Protein AF-A0A7V8ADD7-F1 (afdb_monomer_lite)

Radius of gyration: 25.98 Å; chains: 1; bounding box: 60×36×79 Å

Secondary structure (DSSP, 8-state):
-HHHHHHHHHHHHHHHHHHHHHHHHHHHHHHHHHHHS--SSSS-HHHHHHTT-PPPHHHHHHHHHHTT----HHHHHHHHHHHHHHHHHHHHHHHHHH--

Sequence (100 aa):
MFMNLNLKLVKFFSGALSLVLNTAVFAAMGTAVAFTMPQHDRVPVYEKIQEGRFPTRDDLETGMIKLGLKKPTIRYQARKLRQELERETRKTLDKLKADD

Foldseek 3Di:
DVVVVVVVVVVVVVVVVVVVVVVVVVVVVVVVCQVPPDCPDPDGPVNCVVVVNDQDPVNVVVVCVVVVNDDPPVVVVVVVVVVVVVVVVVVVVVVVVVVD

Structure (mmCIF, N/CA/C/O backbone):
data_AF-A0A7V8ADD7-F1
#
_entry.id   AF-A0A7V8ADD7-F1
#
loop_
_atom_site.group_PDB
_atom_site.id
_atom_site.type_symbol
_atom_site.label_atom_id
_atom_site.label_alt_id
_atom_site.label_comp_id
_atom_site.label_asym_id
_atom_site.label_entity_id
_atom_site.label_seq_id
_atom_site.pdbx_PDB_ins_code
_atom_site.Cartn_x
_atom_site.Cartn_y
_atom_site.Cartn_z
_atom_site.occupancy
_atom_site.B_iso_or_equiv
_atom_site.auth_seq_id
_atom_site.auth_comp_id
_atom_site.auth_asym_id
_atom_site.auth_atom_id
_atom_site.pdbx_PDB_model_num
ATOM 1 N N . MET A 1 1 ? -36.113 17.452 36.784 1.00 51.38 1 MET A N 1
ATOM 2 C CA . MET A 1 1 ? -36.071 16.221 35.955 1.00 51.38 1 MET A CA 1
ATOM 3 C C . MET A 1 1 ? -35.782 16.515 34.474 1.00 51.38 1 MET A C 1
ATOM 5 O O . MET A 1 1 ? -34.885 15.892 33.925 1.00 51.38 1 MET A O 1
ATOM 9 N N . PHE A 1 2 ? -36.430 17.513 33.854 1.00 57.78 2 PHE A N 1
ATOM 10 C CA . PHE A 1 2 ? -36.239 17.886 32.435 1.00 57.78 2 PHE A CA 1
ATOM 11 C C . PHE A 1 2 ? -34.821 18.359 32.044 1.00 57.78 2 PHE A C 1
ATOM 13 O O . PHE A 1 2 ? -34.332 18.026 30.969 1.00 57.78 2 PHE A O 1
ATOM 20 N N . MET A 1 3 ? -34.113 19.061 32.933 1.00 58.78 3 MET A N 1
ATOM 21 C CA . MET A 1 3 ? -32.770 19.600 32.657 1.00 58.78 3 MET A CA 1
ATOM 22 C C . MET A 1 3 ? -31.703 18.508 32.436 1.00 58.78 3 MET A C 1
ATOM 24 O O . MET A 1 3 ? -30.842 18.640 31.570 1.00 58.78 3 MET A O 1
ATOM 28 N N . ASN A 1 4 ? -31.815 17.377 33.143 1.00 63.69 4 ASN A N 1
ATOM 29 C CA . ASN A 1 4 ? -30.926 16.220 32.964 1.00 63.69 4 ASN A CA 1
ATOM 30 C C . ASN A 1 4 ? -31.215 15.437 31.676 1.00 63.69 4 ASN A C 1
ATOM 32 O O . ASN A 1 4 ? -30.316 14.788 31.142 1.00 63.69 4 ASN A O 1
ATOM 36 N N . LEU A 1 5 ? -32.451 15.496 31.172 1.00 67.00 5 LEU A N 1
ATOM 37 C CA . LEU A 1 5 ? -32.840 14.835 29.928 1.00 67.00 5 LEU A CA 1
ATOM 38 C C . LEU A 1 5 ? -32.257 15.578 28.717 1.00 67.00 5 LEU A C 1
ATOM 40 O O . LEU A 1 5 ? -31.658 14.952 27.847 1.00 67.00 5 LEU A O 1
ATOM 44 N N . ASN A 1 6 ? -32.312 16.913 28.736 1.00 64.38 6 ASN A N 1
ATOM 45 C CA . ASN A 1 6 ? -31.699 17.766 27.712 1.00 64.38 6 ASN A CA 1
ATOM 46 C C . ASN A 1 6 ? -30.169 17.626 27.680 1.00 64.38 6 ASN A C 1
ATOM 48 O O . ASN A 1 6 ? -29.584 17.486 26.609 1.00 64.38 6 ASN A O 1
ATOM 52 N N . LEU A 1 7 ? -29.512 17.568 28.844 1.00 70.06 7 LEU A N 1
ATOM 53 C CA . LEU A 1 7 ? -28.06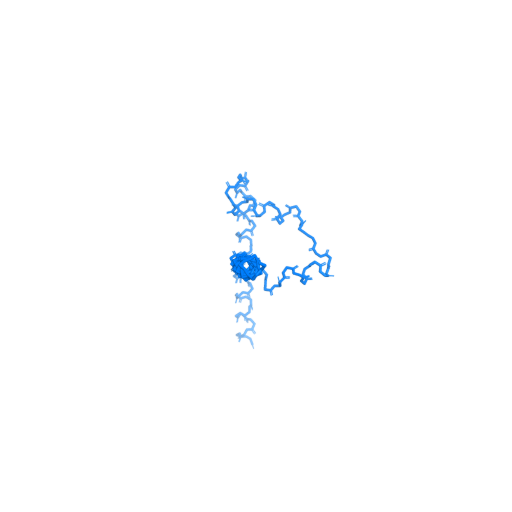3 17.341 28.926 1.00 70.06 7 LEU A CA 1
ATOM 54 C C . LEU A 1 7 ? -27.640 15.962 28.394 1.00 70.06 7 LEU A C 1
ATOM 56 O O . LEU A 1 7 ? -26.591 15.848 27.758 1.00 70.06 7 LEU A O 1
ATOM 60 N N . LYS A 1 8 ? -28.446 14.913 28.618 1.00 67.56 8 LYS A N 1
ATOM 61 C CA . LYS A 1 8 ? -28.201 13.584 28.032 1.00 67.56 8 LYS A CA 1
ATOM 62 C C . LYS A 1 8 ? -28.402 13.575 26.520 1.00 67.56 8 LYS A C 1
ATOM 64 O O . LYS A 1 8 ? -27.590 12.969 25.828 1.00 67.56 8 LYS A O 1
ATOM 69 N N . LEU A 1 9 ? -29.422 14.267 26.012 1.00 69.62 9 LEU A N 1
ATOM 70 C CA . LEU A 1 9 ? -29.671 14.376 24.574 1.00 69.62 9 LEU A CA 1
ATOM 71 C C . LEU A 1 9 ? -28.508 15.080 23.864 1.00 69.62 9 LEU A C 1
ATOM 73 O O . LEU A 1 9 ? -27.970 14.561 22.892 1.00 69.62 9 LEU A O 1
ATOM 77 N N . VAL A 1 10 ? -28.057 16.219 24.396 1.00 70.81 10 VAL A N 1
ATOM 78 C CA . VAL A 1 10 ? -26.936 16.982 23.824 1.00 70.81 10 VAL A CA 1
ATOM 79 C C . VAL A 1 10 ? -25.641 16.166 23.845 1.00 70.81 10 VAL A C 1
ATOM 81 O O . VAL A 1 10 ? -24.919 16.143 22.850 1.00 70.81 10 VAL A O 1
ATOM 84 N N . LYS A 1 11 ? -25.363 15.430 24.929 1.00 68.44 11 LYS A N 1
ATOM 85 C CA . LYS A 1 11 ? -24.212 14.511 24.986 1.00 68.44 11 LYS A CA 1
ATOM 86 C C . LYS A 1 11 ? -24.329 13.355 23.992 1.00 68.44 11 LYS A C 1
ATOM 88 O O . LYS A 1 11 ? -23.319 12.959 23.421 1.00 68.44 11 LYS A O 1
ATOM 93 N N . PHE A 1 12 ? -25.534 12.838 23.764 1.00 72.69 12 PHE A N 1
ATOM 94 C CA . PHE A 1 12 ? -25.774 11.776 22.790 1.00 72.69 12 PHE A CA 1
ATOM 95 C C . PHE A 1 12 ? -25.529 12.259 21.357 1.00 72.69 12 PHE A C 1
ATOM 97 O O . PHE A 1 12 ? -24.783 11.619 20.621 1.00 72.69 12 PHE A O 1
ATOM 104 N N . PHE A 1 13 ? -26.064 13.425 20.984 1.00 73.75 13 PHE A N 1
ATOM 105 C CA . PHE A 1 13 ? -25.813 14.025 19.671 1.00 73.75 13 PHE A CA 1
ATOM 106 C C . PHE A 1 13 ? -24.349 14.434 19.488 1.00 73.75 13 PHE A C 1
ATOM 108 O O . PHE A 1 13 ? -23.785 14.200 18.425 1.00 73.75 13 PHE A O 1
ATOM 115 N N . SER A 1 14 ? -23.703 14.974 20.523 1.00 72.19 14 SER A N 1
ATOM 116 C CA . SER A 1 14 ? -22.273 15.304 20.489 1.00 72.19 14 SER A CA 1
ATOM 117 C C . SER A 1 14 ? -21.397 14.057 20.322 1.00 72.19 14 SER A C 1
ATOM 119 O O . SER A 1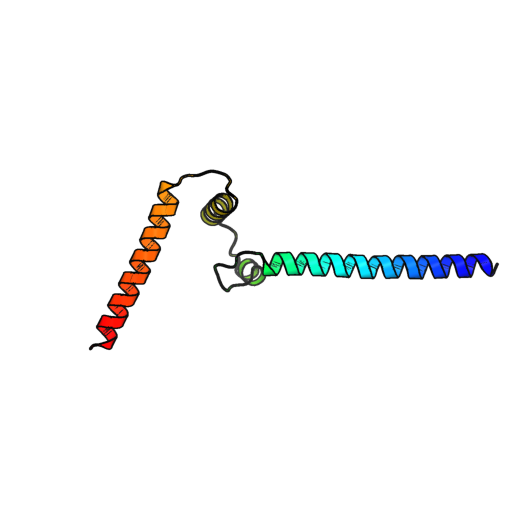 14 ? -20.476 14.060 19.505 1.00 72.19 14 SER A O 1
ATOM 121 N N . GLY A 1 15 ? -21.715 12.970 21.031 1.00 72.06 15 GLY A N 1
ATOM 122 C CA . GLY A 1 15 ? -21.020 11.691 20.896 1.00 72.06 15 GLY A CA 1
ATOM 123 C C . GLY A 1 15 ? -21.23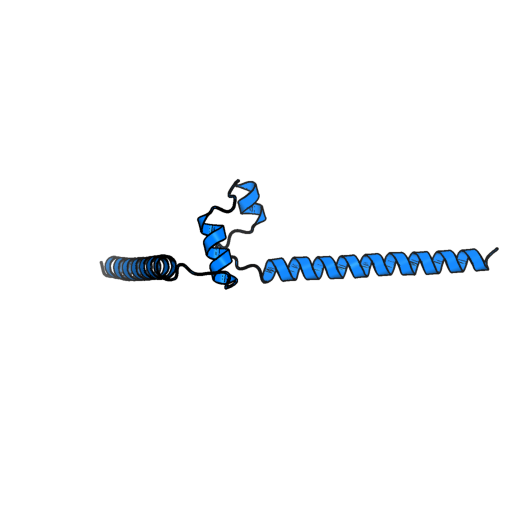4 11.047 19.526 1.00 72.06 15 GLY A C 1
ATOM 124 O O . GLY A 1 15 ? -20.270 10.629 18.890 1.00 72.06 15 GLY A O 1
ATOM 125 N N . ALA A 1 16 ? -22.474 11.027 19.032 1.00 75.88 16 ALA A N 1
ATOM 126 C CA . ALA A 1 16 ? -22.806 10.494 17.711 1.00 75.88 16 ALA A CA 1
ATOM 127 C C . ALA A 1 16 ? -22.134 11.294 16.584 1.00 75.88 16 ALA A C 1
ATOM 129 O O . ALA A 1 16 ? -21.579 10.707 15.657 1.00 75.88 16 ALA A O 1
ATOM 130 N N . LEU A 1 17 ? -22.109 12.625 16.694 1.00 79.44 17 LEU A N 1
ATOM 131 C CA . LEU A 1 17 ? -21.440 13.498 15.730 1.00 79.44 17 LEU A CA 1
ATOM 132 C C . LEU A 1 17 ? -19.922 13.278 15.723 1.00 79.44 17 LEU A C 1
ATOM 134 O O . LEU A 1 17 ? -19.316 13.204 14.656 1.00 79.44 17 LEU A O 1
ATOM 138 N N . SER A 1 18 ? -19.312 13.116 16.901 1.00 77.69 18 SER A N 1
ATOM 139 C CA . SER A 1 18 ? -17.890 12.772 17.021 1.00 77.69 18 SER A CA 1
ATOM 140 C C . SER A 1 18 ? -17.571 11.421 16.380 1.00 77.69 18 SER A C 1
ATOM 142 O O . SER A 1 18 ? -16.530 11.276 15.741 1.00 77.69 18 SER A O 1
ATOM 144 N N . LEU A 1 19 ? -18.474 10.448 16.502 1.00 82.06 19 LEU A N 1
ATOM 145 C CA . LEU A 1 19 ? -18.309 9.126 15.909 1.00 82.06 19 LEU A CA 1
ATOM 146 C C . LEU A 1 19 ? -18.347 9.205 14.378 1.00 82.06 19 LEU A C 1
ATOM 148 O O . LEU A 1 19 ? -17.434 8.704 13.731 1.00 82.06 19 LEU A O 1
ATOM 152 N N . VAL A 1 20 ? -19.316 9.930 13.808 1.00 86.25 20 VAL A N 1
ATOM 153 C CA . VAL A 1 20 ? -19.408 10.171 12.355 1.00 86.25 20 VAL A CA 1
ATOM 154 C C . VAL A 1 20 ? -18.164 10.888 11.825 1.00 86.25 20 VAL A C 1
ATOM 156 O O . VAL A 1 20 ? -17.601 10.473 10.812 1.00 86.25 20 VAL A O 1
ATOM 159 N N . LEU A 1 21 ? -17.702 11.929 12.524 1.00 83.69 21 LEU A N 1
ATOM 160 C CA . LEU A 1 21 ? -16.486 12.660 12.160 1.00 83.69 21 LEU A CA 1
ATOM 161 C C . LEU A 1 21 ? -15.250 11.756 12.181 1.00 83.69 21 LEU A C 1
ATOM 163 O O . LEU A 1 21 ? -14.484 11.750 11.221 1.00 83.69 21 LEU A O 1
ATOM 167 N N . ASN A 1 22 ? -15.077 10.946 13.226 1.00 84.56 22 ASN A N 1
ATOM 168 C CA . ASN A 1 22 ? -13.956 10.012 13.307 1.00 84.56 22 ASN A CA 1
ATOM 169 C C . ASN A 1 22 ? -14.016 8.957 12.199 1.00 84.56 22 ASN A C 1
ATOM 171 O O . ASN A 1 22 ? -13.004 8.699 11.551 1.00 84.56 22 ASN A O 1
ATOM 175 N N . THR A 1 23 ? -15.188 8.380 11.926 1.00 88.06 23 THR A N 1
ATOM 176 C CA . THR A 1 23 ? -15.351 7.417 10.829 1.00 88.06 23 THR A CA 1
ATOM 177 C C . THR A 1 23 ? -15.013 8.045 9.478 1.00 88.06 23 THR A C 1
ATOM 179 O O . THR A 1 23 ? -14.314 7.421 8.682 1.00 88.06 23 THR A O 1
ATOM 182 N N . ALA A 1 24 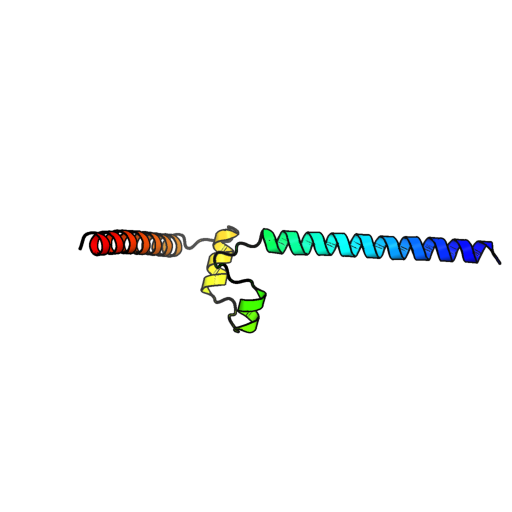? -15.434 9.289 9.232 1.00 88.12 24 ALA A N 1
ATOM 183 C CA . ALA A 1 24 ? -15.090 10.016 8.012 1.00 88.12 24 ALA A CA 1
ATOM 184 C C . ALA A 1 24 ? -13.574 10.248 7.885 1.00 88.12 24 ALA A C 1
ATOM 186 O O . ALA A 1 24 ? -13.010 10.044 6.811 1.00 88.12 24 ALA A O 1
ATOM 187 N N . VAL A 1 25 ? -12.898 10.602 8.982 1.00 89.06 25 VAL A N 1
ATOM 188 C CA . VAL A 1 25 ? -11.436 10.776 9.011 1.00 89.06 25 VAL A CA 1
ATOM 189 C C . VAL A 1 25 ? -10.711 9.456 8.739 1.00 89.06 25 VAL A C 1
ATOM 191 O O . VAL A 1 25 ? -9.803 9.424 7.910 1.00 89.06 25 VAL A O 1
ATOM 194 N N . PHE A 1 26 ? -11.124 8.352 9.364 1.00 88.06 26 PHE A N 1
ATOM 195 C CA . PHE A 1 26 ? -10.527 7.037 9.106 1.00 88.06 26 PHE A CA 1
ATOM 196 C C . PHE A 1 26 ? -10.783 6.547 7.678 1.00 88.06 26 PHE A C 1
ATOM 198 O O . PHE A 1 26 ? -9.882 5.982 7.058 1.00 88.06 26 PHE A O 1
ATOM 205 N N . ALA A 1 27 ? -11.970 6.802 7.123 1.00 88.88 27 ALA A N 1
ATOM 206 C CA . ALA A 1 27 ? -12.271 6.495 5.728 1.00 88.88 27 ALA A CA 1
ATOM 207 C C . ALA A 1 27 ? -11.398 7.318 4.765 1.00 88.88 27 ALA A C 1
ATOM 209 O O . ALA A 1 27 ? -10.860 6.765 3.802 1.00 88.88 27 ALA A O 1
ATOM 210 N N . ALA A 1 28 ? -11.200 8.609 5.050 1.00 86.62 28 ALA A N 1
ATOM 211 C CA . ALA A 1 28 ? -10.316 9.488 4.285 1.00 86.62 28 ALA A CA 1
ATOM 212 C C . ALA A 1 28 ? -8.843 9.048 4.370 1.00 86.62 28 ALA A C 1
ATOM 214 O O . ALA A 1 28 ? -8.150 9.005 3.356 1.00 86.62 28 ALA A O 1
ATOM 215 N N . MET A 1 29 ? -8.365 8.650 5.553 1.00 84.06 29 MET A N 1
ATOM 216 C CA . MET A 1 29 ? -7.024 8.074 5.710 1.00 84.06 29 MET A CA 1
ATOM 217 C C . MET A 1 29 ? -6.882 6.755 4.944 1.00 84.06 29 MET A C 1
ATOM 219 O O . MET A 1 29 ? -5.899 6.566 4.231 1.00 84.06 29 MET A O 1
ATOM 223 N N . GLY A 1 30 ? -7.868 5.858 5.036 1.00 84.12 30 GLY A N 1
ATOM 224 C CA . GLY A 1 30 ? -7.862 4.580 4.321 1.00 84.12 30 GLY A CA 1
ATOM 225 C C . GLY A 1 30 ? -7.819 4.756 2.802 1.00 84.12 30 GLY A C 1
ATOM 226 O O . GLY A 1 30 ? -7.036 4.094 2.121 1.00 84.12 30 GLY A O 1
ATOM 227 N N . THR A 1 31 ? -8.599 5.698 2.269 1.00 80.81 31 THR A N 1
ATOM 228 C CA . THR A 1 31 ? -8.569 6.041 0.838 1.00 80.81 31 THR A CA 1
ATOM 229 C C . THR A 1 31 ? -7.261 6.707 0.435 1.00 80.81 31 THR A C 1
ATOM 231 O O . THR A 1 31 ? -6.681 6.312 -0.573 1.00 80.81 31 THR A O 1
ATOM 234 N N . ALA A 1 32 ? -6.740 7.651 1.221 1.00 79.50 32 ALA A N 1
ATOM 235 C CA . ALA A 1 32 ? -5.446 8.271 0.948 1.00 79.50 32 ALA A CA 1
ATOM 236 C C . ALA A 1 32 ? -4.321 7.227 0.874 1.00 79.50 32 ALA A C 1
ATOM 238 O O . ALA A 1 32 ? -3.512 7.257 -0.052 1.00 79.50 32 ALA A O 1
ATOM 239 N N . VAL A 1 33 ? -4.303 6.255 1.790 1.00 77.25 33 VAL A N 1
ATOM 240 C CA . VAL A 1 33 ? -3.352 5.136 1.748 1.00 77.25 33 VAL A CA 1
ATOM 241 C C . VAL A 1 33 ? -3.569 4.285 0.497 1.00 77.25 33 VAL A C 1
ATOM 243 O O . VAL A 1 33 ? -2.605 3.992 -0.200 1.00 77.25 33 VAL A O 1
ATOM 246 N N . ALA A 1 34 ? -4.812 3.942 0.152 1.00 77.62 34 ALA A N 1
ATOM 247 C CA . ALA A 1 34 ? -5.107 3.154 -1.045 1.00 77.62 34 ALA A CA 1
ATOM 248 C C . ALA A 1 34 ? -4.656 3.842 -2.349 1.00 77.62 34 ALA A C 1
ATOM 250 O O . ALA A 1 34 ? -4.107 3.176 -3.225 1.00 77.62 34 ALA A O 1
ATOM 251 N N . PHE A 1 35 ? -4.837 5.162 -2.466 1.00 73.44 35 PHE A N 1
ATOM 252 C CA . PHE A 1 35 ? -4.434 5.941 -3.645 1.00 73.44 35 PHE A CA 1
ATOM 253 C C . PHE A 1 35 ? -2.933 6.244 -3.705 1.00 73.44 35 PHE A C 1
ATOM 255 O O . PHE A 1 35 ? -2.385 6.402 -4.793 1.00 73.44 35 PHE A O 1
ATOM 262 N N . THR A 1 36 ? -2.261 6.341 -2.558 1.00 72.44 36 THR A N 1
ATOM 263 C CA . THR A 1 36 ? -0.812 6.607 -2.499 1.00 72.44 36 THR A CA 1
ATOM 264 C C . THR A 1 36 ? 0.027 5.332 -2.471 1.00 72.44 36 THR A C 1
ATOM 266 O O . THR A 1 36 ? 1.242 5.396 -2.670 1.00 72.44 36 THR A O 1
ATOM 269 N N . MET A 1 37 ? -0.590 4.162 -2.269 1.00 62.06 37 MET A N 1
ATOM 270 C CA . MET A 1 37 ? 0.107 2.883 -2.315 1.00 62.06 37 MET A CA 1
ATOM 271 C C . MET A 1 37 ? 0.568 2.598 -3.756 1.00 62.06 37 MET A C 1
ATOM 273 O O . MET A 1 37 ? -0.257 2.531 -4.668 1.00 62.06 37 MET A O 1
ATOM 277 N N . PRO A 1 38 ? 1.877 2.413 -4.002 1.00 50.06 38 PRO A N 1
ATOM 278 C CA . PRO A 1 38 ? 2.401 2.226 -5.347 1.00 50.06 38 PRO A CA 1
ATOM 279 C C . PRO A 1 38 ? 1.991 0.857 -5.907 1.00 50.06 38 PRO A C 1
ATOM 281 O O . PRO A 1 38 ? 2.679 -0.148 -5.717 1.00 50.06 38 PRO A O 1
ATOM 284 N N . GLN A 1 39 ? 0.878 0.826 -6.635 1.00 56.47 39 GLN A N 1
ATOM 285 C CA . GLN A 1 39 ? 0.424 -0.319 -7.419 1.00 56.47 39 GLN A CA 1
ATOM 286 C C . GLN A 1 39 ? 1.195 -0.364 -8.744 1.00 56.47 39 GLN A C 1
ATOM 288 O O . GLN A 1 39 ? 0.768 0.161 -9.766 1.00 56.47 39 GLN A O 1
ATOM 293 N N . HIS A 1 40 ? 2.390 -0.962 -8.723 1.00 55.25 40 HIS A N 1
ATOM 294 C CA . HIS A 1 40 ? 3.132 -1.240 -9.962 1.00 55.25 40 HIS A CA 1
ATOM 295 C C . HIS A 1 40 ? 2.433 -2.326 -10.807 1.00 55.25 40 HIS A C 1
ATOM 297 O O . HIS A 1 40 ? 2.606 -2.378 -12.023 1.00 55.25 40 HIS A O 1
ATOM 303 N N . ASP A 1 41 ? 1.593 -3.141 -10.168 1.00 58.00 41 ASP A N 1
ATOM 304 C CA . ASP A 1 41 ? 0.622 -4.000 -10.832 1.00 58.00 41 ASP A CA 1
ATOM 305 C C . ASP A 1 41 ? -0.747 -3.349 -10.701 1.00 58.00 41 ASP A C 1
ATOM 307 O O . ASP A 1 41 ? -1.135 -2.980 -9.596 1.00 58.00 41 ASP A O 1
ATOM 311 N N . ARG A 1 42 ? -1.514 -3.284 -11.791 1.00 62.84 42 ARG A N 1
ATOM 312 C CA . ARG A 1 42 ? -2.921 -2.834 -11.796 1.00 62.84 42 ARG A CA 1
ATOM 313 C C . ARG A 1 42 ? -3.872 -3.787 -11.049 1.00 62.84 42 ARG A C 1
ATOM 315 O O . ARG A 1 42 ? -5.074 -3.749 -11.274 1.00 62.84 42 ARG A O 1
ATOM 322 N N . VAL A 1 43 ? -3.323 -4.665 -10.212 1.00 66.38 43 VAL A N 1
ATOM 323 C CA . VAL A 1 43 ? -4.051 -5.662 -9.438 1.00 66.38 43 VAL A CA 1
ATOM 324 C C . VAL A 1 43 ? -4.206 -5.122 -8.015 1.00 66.38 43 VAL A C 1
ATOM 326 O O . VAL A 1 43 ? -3.190 -4.930 -7.328 1.00 66.38 43 VAL A O 1
ATOM 329 N N . PRO A 1 44 ? -5.437 -4.851 -7.558 1.00 69.25 44 PRO A N 1
ATOM 330 C CA . PRO A 1 44 ? -5.691 -4.400 -6.203 1.00 69.25 44 PRO A CA 1
ATOM 331 C C . PRO A 1 44 ? -5.241 -5.428 -5.156 1.00 69.25 44 PRO A C 1
ATOM 333 O O . PRO A 1 44 ? -5.234 -6.638 -5.368 1.00 69.25 44 PRO A O 1
ATOM 336 N N . VAL A 1 45 ? -4.860 -4.929 -3.978 1.00 69.81 45 VA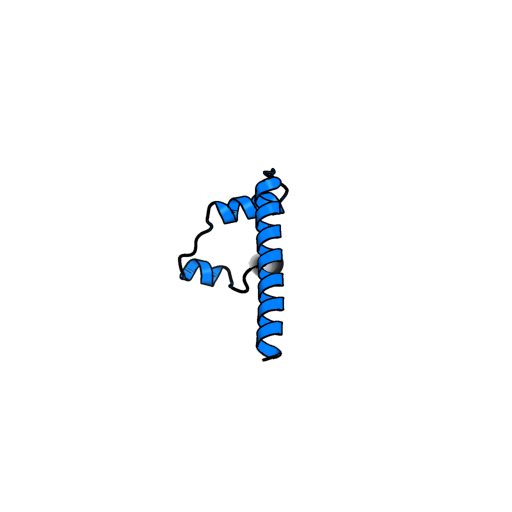L A N 1
ATOM 337 C CA . VAL A 1 45 ? -4.269 -5.740 -2.896 1.00 69.81 45 VAL A CA 1
ATOM 338 C C . VAL A 1 45 ? -5.202 -6.862 -2.428 1.00 69.81 45 VAL A C 1
ATOM 340 O O . VAL A 1 45 ? -4.730 -7.955 -2.132 1.00 69.81 45 VAL A O 1
ATOM 343 N N . TYR A 1 46 ? -6.516 -6.621 -2.387 1.00 74.06 46 TYR A N 1
ATOM 344 C CA . TYR A 1 46 ? -7.483 -7.639 -1.965 1.00 74.06 46 TYR A CA 1
ATOM 345 C C . TYR A 1 46 ? -7.503 -8.840 -2.919 1.00 74.06 46 TYR A C 1
ATOM 347 O O . TYR A 1 46 ? -7.590 -9.976 -2.467 1.00 74.06 46 TYR A O 1
ATOM 355 N N . GLU A 1 47 ? -7.361 -8.590 -4.220 1.00 73.19 47 GLU A N 1
ATOM 356 C CA . GLU A 1 47 ? -7.364 -9.615 -5.261 1.00 73.19 47 GLU A CA 1
ATOM 357 C 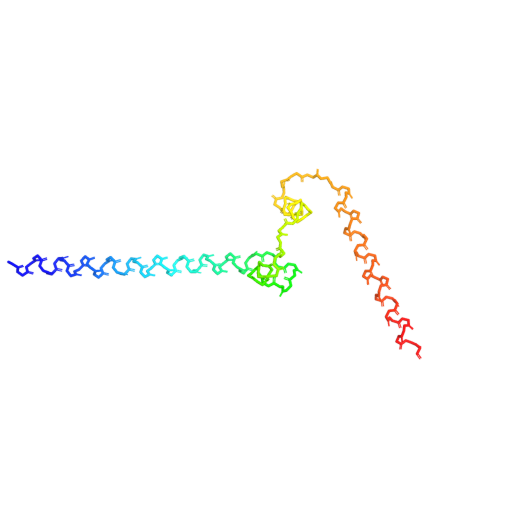C . GLU A 1 47 ? -6.092 -10.466 -5.156 1.00 73.19 47 GLU A C 1
ATOM 359 O O . GLU A 1 47 ? -6.159 -11.690 -5.169 1.00 73.19 47 GLU A O 1
ATOM 364 N N . LYS A 1 48 ? -4.943 -9.843 -4.851 1.00 73.75 48 LYS A N 1
ATOM 365 C CA . LYS A 1 48 ? -3.692 -10.565 -4.546 1.00 73.75 48 LYS A CA 1
ATOM 366 C C . LYS A 1 48 ? -3.828 -11.498 -3.337 1.00 73.75 48 LYS A C 1
ATOM 368 O O . LYS A 1 48 ? -3.322 -12.616 -3.372 1.00 73.75 48 LYS A O 1
ATOM 373 N N . ILE A 1 49 ? -4.513 -11.055 -2.280 1.00 78.62 49 ILE A N 1
ATOM 374 C CA . ILE A 1 49 ? -4.734 -11.861 -1.068 1.00 78.62 49 ILE A CA 1
ATOM 375 C C . ILE A 1 49 ? -5.704 -13.017 -1.348 1.00 78.62 49 ILE A C 1
ATOM 377 O O . ILE A 1 49 ? -5.448 -14.134 -0.903 1.00 78.62 49 ILE A O 1
ATOM 381 N N . GLN A 1 50 ? -6.780 -12.775 -2.104 1.00 79.69 50 GLN A N 1
ATOM 382 C CA . GLN A 1 50 ? -7.722 -13.823 -2.520 1.00 79.69 50 GLN A CA 1
ATOM 383 C C . GLN A 1 50 ? -7.054 -14.888 -3.398 1.00 79.69 50 GLN A C 1
ATOM 385 O O . GLN A 1 50 ? -7.349 -16.071 -3.263 1.00 79.69 50 GLN A O 1
ATOM 390 N N . GLU A 1 51 ? -6.105 -14.484 -4.239 1.00 82.06 51 GLU A N 1
ATOM 391 C CA . GLU A 1 51 ? -5.296 -15.383 -5.067 1.00 82.06 51 GLU A CA 1
ATOM 392 C C . GLU A 1 51 ? -4.149 -16.070 -4.300 1.00 82.06 51 GLU A C 1
ATOM 394 O O . GLU A 1 51 ? -3.349 -16.791 -4.897 1.00 82.06 51 GLU A O 1
ATOM 399 N N . GLY A 1 52 ? -4.018 -15.838 -2.988 1.00 81.81 52 GLY A N 1
ATOM 400 C CA . GLY A 1 52 ? -2.946 -16.416 -2.171 1.00 81.81 52 GLY A CA 1
ATOM 401 C C . GLY A 1 52 ? -1.547 -15.892 -2.515 1.00 81.81 52 GLY A C 1
ATOM 402 O O . GLY A 1 52 ? -0.545 -16.515 -2.156 1.00 81.81 52 GLY A O 1
ATOM 403 N N . ARG A 1 53 ? -1.446 -14.751 -3.209 1.00 75.56 53 ARG A N 1
ATOM 404 C CA . ARG A 1 53 ? -0.170 -14.097 -3.513 1.00 75.56 53 ARG A CA 1
ATOM 405 C C . ARG A 1 53 ? 0.265 -13.250 -2.324 1.00 75.56 53 ARG A C 1
ATOM 407 O O . ARG A 1 53 ? -0.156 -12.106 -2.155 1.00 75.56 53 ARG A O 1
ATOM 414 N N . PHE A 1 54 ? 1.140 -13.819 -1.508 1.00 81.44 54 PHE A N 1
ATOM 415 C CA . PHE A 1 54 ? 1.765 -13.124 -0.387 1.00 81.44 54 PHE A CA 1
ATOM 416 C C . PHE A 1 54 ? 3.068 -12.429 -0.810 1.00 81.44 54 PHE A C 1
ATOM 418 O O . PHE A 1 54 ? 3.703 -12.868 -1.772 1.00 81.44 54 PHE A O 1
ATOM 425 N N . PRO A 1 55 ? 3.491 -11.363 -0.100 1.00 75.38 55 PRO A N 1
ATOM 426 C CA . PRO A 1 55 ? 4.756 -10.694 -0.376 1.00 75.38 55 PRO A CA 1
ATOM 427 C C . PRO A 1 55 ? 5.912 -11.686 -0.278 1.00 75.38 55 PRO A C 1
ATOM 429 O O . PRO A 1 55 ? 6.104 -12.346 0.747 1.00 75.38 55 PRO A O 1
ATOM 432 N N . THR A 1 56 ? 6.696 -11.781 -1.342 1.00 81.19 56 THR A N 1
ATOM 433 C CA . THR A 1 56 ? 7.924 -12.570 -1.352 1.00 81.19 56 THR A CA 1
ATOM 434 C C . THR A 1 56 ? 9.084 -11.771 -0.763 1.00 81.19 56 THR A C 1
ATOM 436 O O . THR A 1 56 ? 9.013 -10.557 -0.557 1.00 81.19 56 THR A O 1
ATOM 439 N N . ARG A 1 57 ? 10.202 -12.453 -0.500 1.00 75.31 57 ARG A N 1
ATOM 440 C CA . ARG A 1 57 ? 11.432 -11.809 -0.021 1.00 75.31 57 ARG A CA 1
ATOM 441 C C . ARG A 1 57 ? 11.903 -10.687 -0.959 1.00 75.31 57 ARG A C 1
ATOM 443 O O . ARG A 1 57 ? 12.356 -9.653 -0.478 1.00 75.31 57 ARG A O 1
ATOM 450 N N . ASP A 1 58 ? 11.730 -10.870 -2.265 1.00 74.31 58 ASP A N 1
ATOM 451 C CA . ASP A 1 58 ? 12.054 -9.879 -3.295 1.00 74.31 58 ASP A CA 1
ATOM 452 C C . ASP A 1 58 ? 11.151 -8.635 -3.222 1.00 74.31 58 ASP A C 1
ATOM 454 O O . ASP A 1 58 ? 11.621 -7.511 -3.428 1.00 74.31 58 ASP A O 1
ATOM 458 N N . ASP A 1 59 ? 9.864 -8.817 -2.909 1.00 76.44 59 ASP A N 1
ATOM 459 C CA . ASP A 1 59 ? 8.904 -7.715 -2.759 1.00 76.44 59 ASP A CA 1
ATOM 460 C C . ASP A 1 59 ? 9.248 -6.853 -1.541 1.00 76.44 59 ASP A C 1
ATOM 462 O O . ASP A 1 59 ? 9.217 -5.620 -1.608 1.00 76.44 59 ASP A O 1
ATOM 466 N N . LEU A 1 60 ? 9.646 -7.504 -0.444 1.00 77.12 60 LEU A N 1
ATOM 467 C CA . LEU A 1 60 ? 10.119 -6.835 0.766 1.00 77.12 60 LEU A CA 1
ATOM 468 C C . LEU A 1 60 ? 11.420 -6.066 0.504 1.00 77.12 60 LEU A C 1
ATOM 470 O O . LEU A 1 60 ? 11.514 -4.895 0.868 1.00 77.12 60 LEU A O 1
ATOM 474 N N . GLU A 1 61 ? 12.394 -6.676 -0.178 1.00 74.31 61 GLU A N 1
ATOM 475 C CA . GLU A 1 61 ? 13.660 -6.018 -0.535 1.00 74.31 61 GLU A CA 1
ATOM 476 C C . GLU A 1 61 ? 13.422 -4.804 -1.451 1.00 74.31 61 GLU A C 1
ATOM 478 O O . GLU A 1 61 ? 13.978 -3.725 -1.232 1.00 74.31 61 GLU A O 1
ATOM 483 N N . THR A 1 62 ? 12.513 -4.931 -2.421 1.00 71.94 62 THR A N 1
ATOM 484 C CA . THR A 1 62 ? 12.108 -3.827 -3.304 1.00 71.94 62 THR A CA 1
ATOM 485 C C . THR A 1 62 ? 11.420 -2.699 -2.529 1.00 71.94 62 THR A C 1
ATOM 487 O O . THR A 1 62 ? 11.693 -1.519 -2.774 1.00 71.94 62 THR A O 1
ATOM 490 N N . GLY A 1 63 ? 10.543 -3.039 -1.580 1.00 68.69 63 GLY A N 1
ATOM 491 C CA . GLY A 1 63 ? 9.884 -2.074 -0.699 1.00 68.69 63 GLY A CA 1
ATOM 492 C C . GLY A 1 63 ? 10.876 -1.314 0.183 1.00 68.69 63 GLY A C 1
ATOM 493 O O . GLY A 1 63 ? 10.811 -0.088 0.270 1.00 68.69 63 GLY A O 1
ATOM 494 N N . MET A 1 64 ? 11.851 -2.018 0.761 1.00 73.81 64 MET A N 1
ATOM 495 C CA . MET A 1 64 ? 12.916 -1.418 1.572 1.00 73.81 64 MET A CA 1
ATOM 496 C C . MET A 1 64 ? 13.777 -0.434 0.769 1.00 73.81 64 MET A C 1
ATOM 498 O O . MET A 1 64 ? 14.066 0.660 1.257 1.00 73.81 64 MET A O 1
ATOM 502 N N . ILE A 1 65 ? 14.115 -0.766 -0.484 1.00 70.88 65 ILE A N 1
ATOM 503 C CA . ILE A 1 65 ? 14.858 0.127 -1.389 1.00 70.88 65 ILE A CA 1
ATOM 504 C C . ILE A 1 65 ? 14.060 1.406 -1.687 1.00 70.88 65 ILE A C 1
ATOM 506 O O . ILE A 1 65 ? 14.626 2.499 -1.638 1.00 70.88 65 ILE A O 1
ATOM 510 N N . LYS A 1 66 ? 12.751 1.299 -1.961 1.00 65.31 66 LYS A N 1
ATOM 511 C CA . LYS A 1 66 ? 11.879 2.468 -2.206 1.00 65.31 66 LYS A CA 1
ATOM 512 C C . LYS A 1 66 ? 11.755 3.382 -0.987 1.00 65.31 66 LYS A C 1
ATOM 514 O O . LYS A 1 66 ? 11.667 4.593 -1.151 1.00 65.31 66 LYS A O 1
ATOM 519 N N . LEU A 1 67 ? 11.776 2.810 0.216 1.00 74.06 67 LEU A N 1
ATOM 520 C CA . LEU A 1 67 ? 11.738 3.546 1.483 1.00 74.06 67 LEU A CA 1
ATOM 521 C C . LEU A 1 67 ? 13.111 4.105 1.902 1.00 74.06 67 LEU A C 1
ATOM 523 O O . LEU A 1 67 ? 13.228 4.712 2.962 1.00 74.06 67 LEU A O 1
ATOM 527 N N . GLY A 1 68 ? 14.160 3.903 1.094 1.00 68.31 68 GLY A N 1
ATOM 528 C CA . GLY A 1 68 ? 15.514 4.382 1.384 1.00 68.31 68 GLY A CA 1
ATOM 529 C C . GLY A 1 68 ? 16.241 3.592 2.481 1.00 68.31 68 GLY A C 1
ATOM 530 O O . GLY A 1 68 ? 17.330 3.979 2.908 1.00 68.31 68 GLY A O 1
ATOM 531 N N . LEU A 1 69 ? 15.678 2.464 2.924 1.00 66.50 69 LEU A N 1
ATOM 532 C CA . LEU A 1 69 ? 16.194 1.634 4.009 1.00 66.50 69 LEU A CA 1
ATOM 533 C C . LEU A 1 69 ? 17.164 0.571 3.451 1.00 66.50 69 LEU A C 1
ATOM 535 O O . LEU A 1 69 ? 16.815 -0.590 3.288 1.00 66.50 69 LEU A O 1
ATOM 539 N N . LYS A 1 70 ? 18.414 0.991 3.203 1.00 60.47 70 LYS A N 1
ATOM 540 C CA . LYS A 1 70 ? 19.608 0.190 2.823 1.00 60.47 70 LYS A CA 1
ATOM 541 C C . LYS A 1 70 ? 19.650 -0.456 1.418 1.00 60.47 70 LYS A C 1
ATOM 543 O O . LYS A 1 70 ? 18.682 -0.952 0.864 1.00 60.47 70 LYS A O 1
ATOM 548 N N . LYS A 1 71 ? 20.871 -0.437 0.860 1.00 59.50 71 LYS A N 1
ATOM 549 C CA . LYS A 1 71 ? 21.283 -0.819 -0.505 1.00 59.50 71 LYS A CA 1
ATOM 550 C C . LYS A 1 71 ? 21.886 -2.235 -0.560 1.00 59.50 71 LYS A C 1
ATOM 552 O O . LYS A 1 71 ? 22.795 -2.518 0.219 1.00 59.50 71 LYS A O 1
ATOM 557 N N . PRO A 1 72 ? 21.573 -2.997 -1.623 1.00 57.41 72 PRO A N 1
ATOM 558 C CA . PRO A 1 72 ? 22.601 -3.559 -2.492 1.00 57.41 72 PRO A CA 1
ATOM 559 C C . PRO A 1 72 ? 22.374 -3.008 -3.906 1.00 57.41 72 PRO A C 1
ATOM 561 O O . PRO A 1 72 ? 21.712 -3.601 -4.756 1.00 57.41 72 PRO A O 1
ATOM 564 N N . THR A 1 73 ? 22.919 -1.816 -4.144 1.00 59.66 73 THR A N 1
ATOM 565 C CA . THR A 1 73 ? 22.718 -0.982 -5.343 1.00 59.66 73 THR A CA 1
ATOM 566 C C . THR A 1 73 ? 22.914 -1.734 -6.666 1.00 59.66 73 THR A C 1
ATOM 568 O O . THR A 1 73 ? 22.263 -1.419 -7.656 1.00 59.66 73 THR A O 1
ATOM 571 N N . ILE A 1 74 ? 23.780 -2.749 -6.685 1.00 60.97 74 ILE A N 1
ATOM 572 C CA . ILE A 1 74 ? 24.223 -3.425 -7.909 1.00 60.97 74 ILE A CA 1
ATOM 573 C C . ILE A 1 74 ? 23.148 -4.374 -8.460 1.00 60.97 74 ILE A C 1
ATOM 575 O O . ILE A 1 74 ? 22.866 -4.353 -9.656 1.00 60.97 74 ILE A O 1
ATOM 579 N N . ARG A 1 75 ? 22.494 -5.179 -7.609 1.00 61.16 75 ARG A N 1
ATOM 580 C CA . ARG A 1 75 ? 21.480 -6.150 -8.068 1.00 61.16 75 ARG A CA 1
ATOM 581 C C . ARG A 1 75 ? 20.216 -5.467 -8.579 1.00 61.16 75 ARG A C 1
ATOM 583 O O . ARG A 1 75 ? 19.680 -5.873 -9.606 1.00 61.16 75 ARG A O 1
ATOM 590 N N . TYR A 1 76 ? 19.771 -4.414 -7.897 1.00 63.53 76 TYR A N 1
ATOM 591 C CA . TYR A 1 76 ? 18.588 -3.660 -8.305 1.00 63.53 76 TYR A CA 1
ATOM 592 C C . TYR A 1 76 ? 18.815 -2.908 -9.622 1.00 63.53 76 TYR A C 1
ATOM 594 O O . TYR A 1 76 ? 17.981 -2.985 -10.523 1.00 63.53 76 TYR A O 1
ATOM 602 N N . GLN A 1 77 ? 19.968 -2.242 -9.772 1.00 64.19 77 GLN A N 1
ATOM 603 C CA . GLN A 1 77 ? 20.317 -1.574 -11.027 1.00 64.19 77 GLN A CA 1
ATOM 604 C C . GLN A 1 77 ? 20.444 -2.574 -12.178 1.00 64.19 77 GLN A C 1
ATOM 606 O O . GLN A 1 77 ? 19.863 -2.339 -13.230 1.00 64.19 77 GLN A O 1
ATOM 611 N N . ALA A 1 78 ? 21.093 -3.723 -11.967 1.00 68.50 78 ALA A N 1
ATOM 612 C CA . ALA A 1 78 ? 21.195 -4.768 -12.986 1.00 68.50 78 ALA A CA 1
ATOM 613 C C . ALA A 1 78 ? 19.825 -5.351 -13.386 1.00 68.50 78 ALA A C 1
ATOM 615 O O . ALA A 1 78 ? 19.586 -5.603 -14.566 1.00 68.50 78 ALA A O 1
ATOM 616 N N . ARG A 1 79 ? 18.903 -5.539 -12.429 1.00 72.19 79 ARG A N 1
ATOM 617 C CA . ARG A 1 79 ? 17.540 -6.031 -12.703 1.00 72.19 79 ARG A CA 1
ATOM 618 C C . ARG A 1 79 ? 16.713 -5.001 -13.473 1.00 72.19 79 ARG A C 1
ATOM 620 O O . ARG A 1 79 ? 16.027 -5.371 -14.422 1.00 72.19 79 ARG A O 1
ATOM 627 N N . LYS A 1 80 ? 16.828 -3.718 -13.114 1.00 75.19 80 LYS A N 1
ATOM 628 C CA . LYS A 1 80 ? 16.174 -2.619 -13.836 1.00 75.19 80 LYS A CA 1
ATOM 629 C C . LYS A 1 80 ? 16.715 -2.486 -15.264 1.00 75.19 80 LYS A C 1
ATOM 631 O O . LYS A 1 80 ? 15.923 -2.412 -16.196 1.00 75.19 80 LYS A O 1
ATOM 636 N N . LEU A 1 81 ? 18.037 -2.556 -15.431 1.00 78.06 81 LEU A N 1
ATOM 637 C CA . LEU A 1 81 ? 18.694 -2.492 -16.739 1.00 78.06 81 LEU A CA 1
ATOM 638 C C . LEU A 1 81 ? 18.270 -3.662 -17.640 1.00 78.06 81 LEU A C 1
ATOM 640 O O . LEU A 1 81 ? 17.965 -3.459 -18.809 1.00 78.06 81 LEU A O 1
ATOM 644 N N . ARG A 1 82 ? 18.180 -4.884 -17.091 1.00 80.50 82 ARG A N 1
ATOM 645 C CA . ARG A 1 82 ? 17.663 -6.053 -17.825 1.00 80.50 82 ARG A CA 1
ATOM 646 C C . ARG A 1 82 ? 16.210 -5.872 -18.261 1.00 80.50 82 ARG A C 1
ATOM 648 O O . ARG A 1 82 ? 15.890 -6.192 -19.398 1.00 80.50 82 ARG A O 1
ATOM 655 N N . GLN A 1 83 ? 15.347 -5.337 -17.395 1.00 83.00 83 GLN A N 1
ATOM 656 C CA . GLN A 1 83 ? 13.951 -5.065 -17.755 1.00 83.00 83 GLN A CA 1
ATOM 657 C C . GLN A 1 83 ? 13.813 -3.981 -18.831 1.00 83.00 83 GLN A C 1
ATOM 659 O O . GLN A 1 83 ? 12.941 -4.091 -19.690 1.00 83.00 83 GLN A O 1
ATOM 664 N N . GLU A 1 84 ? 14.639 -2.934 -18.796 1.00 83.44 84 GLU A N 1
ATOM 665 C CA . GLU A 1 84 ? 14.679 -1.924 -19.862 1.00 83.44 84 GLU A CA 1
ATOM 666 C C . GLU A 1 84 ? 15.144 -2.541 -21.183 1.00 83.44 84 GLU A C 1
ATOM 668 O O . GLU A 1 84 ? 14.472 -2.369 -22.200 1.00 83.44 84 GLU A O 1
ATOM 673 N N . LEU A 1 85 ? 16.199 -3.357 -21.149 1.00 85.88 85 LEU A N 1
ATOM 674 C CA . LEU A 1 85 ? 16.723 -4.036 -22.332 1.00 85.88 85 LEU A CA 1
ATOM 675 C C . LEU A 1 85 ? 15.706 -5.009 -22.950 1.00 85.88 85 LEU A C 1
ATOM 677 O O . LEU A 1 85 ? 15.534 -5.027 -24.167 1.00 85.88 85 LEU A O 1
ATOM 681 N N . GLU A 1 86 ? 14.986 -5.783 -22.132 1.00 84.50 86 GLU A N 1
ATOM 682 C CA . GLU A 1 86 ? 13.905 -6.672 -22.589 1.00 84.50 86 GLU A CA 1
ATOM 683 C C . GLU A 1 86 ? 12.734 -5.902 -23.214 1.00 84.50 86 GLU A C 1
ATOM 685 O O . GLU A 1 86 ? 12.118 -6.358 -24.178 1.00 84.50 86 GLU A O 1
ATOM 690 N N . ARG A 1 87 ? 12.407 -4.719 -22.684 1.00 86.12 87 ARG A N 1
ATOM 691 C CA . ARG A 1 87 ? 11.352 -3.868 -23.253 1.00 86.12 87 ARG A CA 1
ATOM 692 C C . ARG A 1 87 ? 11.766 -3.274 -24.589 1.00 86.12 87 ARG A C 1
ATOM 694 O O . ARG A 1 87 ? 10.934 -3.204 -25.491 1.00 86.12 87 ARG A O 1
ATOM 701 N N . GLU A 1 88 ? 13.013 -2.838 -24.719 1.00 84.81 88 GLU A N 1
ATOM 702 C CA . GLU A 1 88 ? 13.528 -2.311 -25.982 1.00 84.81 88 GLU A CA 1
ATOM 703 C C . GLU A 1 88 ? 13.643 -3.398 -27.045 1.00 84.81 88 GLU A C 1
ATOM 705 O O . GLU A 1 88 ? 13.173 -3.191 -28.159 1.00 84.81 88 GLU A O 1
ATOM 710 N N . THR A 1 89 ? 14.159 -4.575 -26.685 1.00 85.88 89 THR A N 1
ATOM 711 C CA . THR A 1 89 ? 14.227 -5.722 -27.605 1.00 85.88 89 THR A CA 1
ATOM 712 C C . THR A 1 89 ? 12.851 -6.209 -28.036 1.00 85.88 89 THR A C 1
ATOM 714 O O . THR A 1 89 ? 12.663 -6.510 -29.208 1.00 85.88 89 THR A O 1
ATOM 717 N N . ARG A 1 90 ? 11.850 -6.237 -27.146 1.00 85.31 90 ARG A N 1
ATOM 718 C CA . ARG A 1 90 ? 10.465 -6.526 -27.561 1.00 85.31 90 ARG A CA 1
ATOM 719 C C . ARG A 1 90 ? 9.917 -5.472 -28.514 1.00 85.31 90 ARG A C 1
ATOM 721 O O . ARG A 1 90 ? 9.346 -5.831 -29.531 1.00 85.31 90 ARG A O 1
ATOM 728 N N . LYS A 1 91 ? 10.132 -4.183 -28.234 1.00 86.94 91 LYS A N 1
ATOM 729 C CA . LYS A 1 91 ? 9.686 -3.099 -29.124 1.00 86.94 91 LYS A CA 1
ATOM 730 C C . LYS A 1 91 ? 10.336 -3.164 -30.503 1.00 86.94 91 LYS A C 1
ATOM 732 O O . LYS A 1 91 ? 9.674 -2.849 -31.485 1.00 86.94 91 LYS A O 1
ATOM 737 N N . THR A 1 92 ? 11.618 -3.511 -30.593 1.00 86.44 92 THR A N 1
ATOM 738 C CA . THR A 1 92 ? 12.287 -3.674 -31.890 1.00 86.44 92 THR A CA 1
ATOM 739 C C . THR A 1 92 ? 11.824 -4.937 -32.604 1.00 86.44 92 THR A C 1
ATOM 741 O O . THR A 1 92 ? 11.591 -4.878 -33.805 1.00 86.44 92 THR A O 1
ATOM 744 N N . LEU A 1 93 ? 11.606 -6.040 -31.884 1.00 85.50 93 LEU A N 1
ATOM 745 C CA . LEU A 1 93 ? 11.049 -7.270 -32.451 1.00 85.50 93 LEU A CA 1
ATOM 746 C C . LEU A 1 93 ? 9.622 -7.068 -32.990 1.00 85.50 93 LEU A C 1
ATOM 748 O O . LEU A 1 93 ? 9.303 -7.554 -34.069 1.00 85.50 93 LEU A O 1
ATOM 752 N N . ASP A 1 94 ? 8.783 -6.327 -32.264 1.00 85.69 94 ASP A N 1
ATOM 753 C CA . ASP A 1 94 ? 7.415 -6.005 -32.681 1.00 85.69 94 ASP A CA 1
ATOM 754 C C . ASP A 1 94 ? 7.397 -5.080 -33.906 1.00 85.69 94 ASP A C 1
ATOM 756 O O . ASP A 1 94 ? 6.539 -5.233 -34.767 1.00 85.69 94 ASP A O 1
ATOM 760 N N . LYS A 1 95 ? 8.362 -4.155 -34.020 1.00 83.25 95 LYS A N 1
ATOM 761 C CA . LYS A 1 95 ? 8.538 -3.338 -35.232 1.00 83.25 95 LYS A CA 1
ATOM 762 C C . LYS A 1 95 ? 8.978 -4.179 -36.427 1.00 83.25 95 LYS A C 1
ATOM 764 O O . LYS A 1 95 ? 8.397 -4.043 -37.490 1.00 83.25 95 LYS A O 1
ATOM 769 N N . LEU A 1 96 ? 9.940 -5.084 -36.234 1.00 76.88 96 LEU A N 1
ATOM 770 C CA . LEU A 1 96 ? 10.405 -5.989 -37.290 1.00 76.88 96 LEU A CA 1
ATOM 771 C C . LEU A 1 96 ? 9.291 -6.921 -37.787 1.00 76.88 96 LEU A C 1
ATOM 773 O O . LEU A 1 96 ? 9.211 -7.177 -38.976 1.00 76.88 96 LEU A O 1
ATOM 777 N N . LYS A 1 97 ? 8.404 -7.386 -36.899 1.00 77.31 97 LYS A N 1
ATOM 778 C CA . LYS A 1 97 ? 7.223 -8.184 -37.271 1.00 77.31 97 LYS A CA 1
ATOM 779 C C . LYS A 1 97 ? 6.103 -7.400 -37.955 1.00 77.31 97 LYS A C 1
ATOM 781 O O . LYS A 1 97 ? 5.198 -8.027 -38.484 1.00 77.31 97 LYS A O 1
ATOM 786 N N . ALA A 1 98 ? 6.092 -6.075 -37.835 1.00 69.94 98 ALA A N 1
ATOM 787 C CA . ALA A 1 98 ? 5.089 -5.219 -38.463 1.00 69.94 98 ALA A CA 1
ATOM 788 C C . ALA A 1 98 ? 5.531 -4.713 -39.847 1.00 69.94 98 ALA A C 1
ATOM 790 O O . ALA A 1 98 ? 4.689 -4.217 -40.591 1.00 69.94 98 ALA A O 1
ATOM 791 N N . ASP A 1 99 ? 6.829 -4.824 -40.156 1.00 57.34 99 ASP A N 1
ATOM 792 C CA . ASP A 1 99 ? 7.429 -4.492 -41.454 1.00 57.34 99 ASP A CA 1
ATOM 793 C C . ASP A 1 99 ? 7.526 -5.715 -42.407 1.00 57.34 99 ASP A C 1
ATOM 795 O O . ASP A 1 99 ? 7.916 -5.536 -43.562 1.00 57.34 99 ASP A O 1
ATOM 799 N N . ASP A 1 100 ? 7.145 -6.918 -41.946 1.00 47.22 100 ASP A N 1
ATOM 800 C CA . ASP A 1 100 ? 6.869 -8.135 -42.747 1.00 47.22 100 ASP A CA 1
ATOM 801 C C . ASP A 1 100 ? 5.353 -8.293 -42.991 1.00 47.22 100 ASP A C 1
ATOM 803 O O . ASP A 1 100 ? 4.963 -8.707 -44.109 1.00 47.22 100 ASP A O 1
#

pLDDT: mean 73.68, std 9.94, range [47.22, 89.06]